Protein AF-A0A173R0C4-F1 (afdb_monomer)

Foldseek 3Di:
DDLVVLLVVLVVLLVVLVVVLVVLVVVLVVLVVVLVVQVPDPPHDPVVSVVSVVVSVVSVVVSVVSVVVSVVSVVVSVVSVCVVVVVVVVVD

Structure (mmCIF, N/CA/C/O backbone):
data_AF-A0A173R0C4-F1
#
_entry.id   AF-A0A173R0C4-F1
#
loop_
_atom_site.group_PDB
_atom_site.id
_atom_site.type_symbol
_atom_site.label_atom_id
_atom_site.label_alt_id
_atom_site.label_comp_id
_atom_site.label_asym_id
_atom_site.label_entity_id
_atom_site.label_seq_id
_atom_site.pdbx_PDB_ins_code
_atom_site.Cartn_x
_atom_site.Cartn_y
_atom_site.Cartn_z
_atom_site.occupancy
_atom_site.B_iso_or_equiv
_atom_site.auth_seq_id
_atom_site.auth_comp_id
_atom_site.auth_asym_id
_atom_site.auth_atom_id
_atom_site.pdbx_PDB_model_num
ATOM 1 N N . MET A 1 1 ? -24.358 1.075 17.572 1.00 72.56 1 MET A N 1
ATOM 2 C CA . MET A 1 1 ? -23.109 0.337 17.343 1.00 72.56 1 MET A CA 1
ATOM 3 C C . MET A 1 1 ? -22.464 0.099 18.697 1.00 72.56 1 MET A C 1
ATOM 5 O O . MET A 1 1 ? -22.319 1.056 19.452 1.00 72.56 1 MET A O 1
ATOM 9 N N . SER A 1 2 ? -22.211 -1.153 19.058 1.00 89.12 2 SER A N 1
ATOM 10 C CA . SER A 1 2 ? -21.575 -1.531 20.320 1.00 89.12 2 SER A CA 1
ATOM 11 C C . SER A 1 2 ? -20.057 -1.348 20.248 1.00 89.12 2 SER A C 1
ATOM 13 O O . SER A 1 2 ? -19.474 -1.312 19.167 1.00 89.12 2 SER A O 1
ATOM 15 N N . VAL A 1 3 ? -19.394 -1.268 21.403 1.00 87.94 3 VAL A N 1
ATOM 16 C CA . VAL A 1 3 ? -17.923 -1.188 21.473 1.00 87.94 3 VAL A CA 1
ATOM 17 C C . VAL A 1 3 ? -17.260 -2.400 20.806 1.00 87.94 3 VAL A C 1
ATOM 19 O O . VAL A 1 3 ? -16.233 -2.258 20.148 1.00 87.94 3 VAL A O 1
ATOM 22 N N . VAL A 1 4 ? -17.882 -3.578 20.918 1.00 89.56 4 VAL A N 1
ATOM 23 C CA . VAL A 1 4 ? -17.417 -4.818 20.281 1.00 89.56 4 VAL A CA 1
ATOM 24 C C . VAL A 1 4 ? -17.496 -4.721 18.757 1.00 89.56 4 VAL A C 1
ATOM 26 O O . VAL A 1 4 ? -16.550 -5.107 18.077 1.00 89.56 4 VAL A O 1
ATOM 29 N N . GLU A 1 5 ? -18.586 -4.166 18.219 1.00 93.88 5 GLU A N 1
ATOM 30 C CA . GLU A 1 5 ? -18.746 -3.942 16.773 1.00 93.88 5 GLU A CA 1
ATOM 31 C C . GLU A 1 5 ? -17.679 -2.975 16.244 1.00 93.88 5 GLU A C 1
ATOM 33 O O . GLU A 1 5 ? -16.993 -3.298 15.279 1.00 93.88 5 GLU A O 1
ATOM 38 N N . ILE A 1 6 ? -17.455 -1.844 16.926 1.00 94.00 6 ILE A N 1
ATOM 39 C CA . ILE A 1 6 ? -16.432 -0.860 16.531 1.00 94.00 6 ILE A CA 1
ATOM 40 C C . ILE A 1 6 ? -15.027 -1.481 16.575 1.00 94.00 6 ILE A C 1
ATOM 42 O O . ILE A 1 6 ? -14.222 -1.274 15.667 1.00 94.00 6 ILE A O 1
ATOM 46 N N . HIS A 1 7 ? -14.715 -2.249 17.624 1.00 93.94 7 HIS A N 1
ATOM 47 C CA . HIS A 1 7 ? -13.423 -2.921 17.747 1.00 93.94 7 HIS A CA 1
ATOM 48 C C . HIS A 1 7 ? -13.199 -3.930 16.612 1.00 93.94 7 HIS A C 1
ATOM 50 O O . HIS A 1 7 ? -12.112 -3.972 16.032 1.00 93.94 7 HIS A O 1
ATOM 56 N N . MET A 1 8 ? -14.231 -4.700 16.255 1.00 95.75 8 MET A N 1
ATOM 57 C CA . MET A 1 8 ? -14.176 -5.661 15.154 1.00 95.75 8 MET A CA 1
ATOM 58 C C . MET A 1 8 ? -13.990 -4.962 13.802 1.00 95.75 8 MET A C 1
ATOM 60 O O . MET A 1 8 ? -13.126 -5.364 13.027 1.00 95.75 8 MET A O 1
ATOM 64 N N . GLU A 1 9 ? -14.734 -3.887 13.535 1.00 96.62 9 GLU A N 1
ATOM 65 C CA . GLU A 1 9 ? -14.589 -3.091 12.310 1.00 96.62 9 GLU A CA 1
ATOM 66 C C . GLU A 1 9 ? -13.179 -2.508 12.166 1.00 96.62 9 GLU A C 1
ATOM 68 O O . GLU A 1 9 ? -12.561 -2.633 11.108 1.00 96.62 9 GLU A O 1
ATOM 73 N N . LEU A 1 10 ? -12.636 -1.906 13.229 1.00 97.12 10 LEU A N 1
ATOM 74 C CA . LEU A 1 10 ? -11.287 -1.339 13.204 1.00 97.12 10 LEU A CA 1
ATOM 75 C C . LEU A 1 10 ? -10.207 -2.413 13.063 1.00 97.12 10 LEU A C 1
ATOM 77 O O . LEU A 1 10 ? -9.229 -2.193 12.355 1.00 97.12 10 LEU A O 1
ATOM 81 N N . THR A 1 11 ? -10.393 -3.574 13.689 1.00 97.62 11 THR A N 1
ATOM 82 C CA . THR A 1 11 ? -9.476 -4.714 13.554 1.00 97.62 11 THR A CA 1
ATOM 83 C C . THR A 1 11 ? -9.466 -5.238 12.121 1.00 97.62 11 THR A C 1
ATOM 85 O O . THR A 1 11 ? -8.403 -5.386 11.523 1.00 97.62 11 THR A O 1
ATOM 88 N N . ASN A 1 12 ? -10.644 -5.433 11.524 1.00 98.00 12 ASN A N 1
ATOM 89 C CA . ASN A 1 12 ? -10.762 -5.843 10.125 1.00 98.00 12 ASN A CA 1
ATOM 90 C C . ASN A 1 12 ? -10.128 -4.812 9.188 1.00 98.00 12 ASN A C 1
ATOM 92 O O . ASN A 1 12 ? -9.403 -5.173 8.264 1.00 98.00 12 ASN A O 1
ATOM 96 N N . LYS A 1 13 ? -10.351 -3.521 9.455 1.00 98.12 13 LYS A N 1
ATOM 97 C CA . LYS A 1 13 ? -9.739 -2.436 8.688 1.00 98.12 13 LYS A CA 1
ATOM 98 C C . LYS A 1 13 ? -8.216 -2.417 8.827 1.00 98.12 13 LYS A C 1
ATOM 100 O O . LYS A 1 13 ? -7.527 -2.163 7.845 1.00 98.12 13 LYS A O 1
ATOM 105 N N . GLN A 1 14 ? -7.686 -2.699 10.018 1.00 98.38 14 GLN A N 1
ATOM 106 C CA . GLN A 1 14 ? -6.247 -2.818 10.235 1.00 98.38 14 GLN A CA 1
ATOM 107 C C . GLN A 1 14 ? -5.656 -3.927 9.359 1.00 98.38 14 GLN A C 1
ATOM 109 O O . GLN A 1 14 ? -4.666 -3.673 8.678 1.00 98.38 14 GLN A O 1
ATOM 114 N N . TYR A 1 15 ? -6.271 -5.115 9.343 1.00 98.38 15 TYR A N 1
ATOM 115 C CA . TYR A 1 15 ? -5.815 -6.223 8.501 1.00 98.38 15 TYR A CA 1
ATOM 116 C C . TYR A 1 15 ? -5.881 -5.876 7.014 1.00 98.38 15 TYR A C 1
ATOM 118 O O . TYR A 1 15 ? -4.881 -6.016 6.321 1.00 98.38 15 TYR A O 1
ATOM 126 N N . ALA A 1 16 ? -7.000 -5.314 6.549 1.00 98.44 16 ALA A N 1
ATOM 127 C CA . ALA A 1 16 ? -7.145 -4.905 5.153 1.00 98.44 16 ALA A CA 1
ATOM 128 C C . ALA A 1 16 ? -6.077 -3.883 4.720 1.00 98.44 16 ALA A C 1
ATOM 130 O O . ALA A 1 16 ? -5.523 -3.989 3.631 1.00 98.44 16 ALA A O 1
ATOM 131 N N . LEU A 1 17 ? -5.745 -2.913 5.579 1.00 98.31 17 LEU A N 1
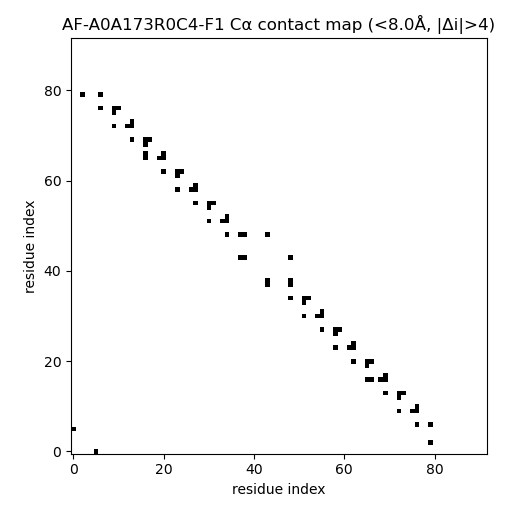ATOM 132 C CA . LEU A 1 17 ? -4.677 -1.946 5.306 1.00 98.31 17 LEU A CA 1
ATOM 133 C C . LEU A 1 17 ? -3.287 -2.588 5.317 1.00 98.31 17 LEU A C 1
ATOM 135 O O . LEU A 1 17 ? -2.423 -2.173 4.552 1.00 98.31 17 LEU A O 1
ATOM 139 N N . GLN A 1 18 ? -3.047 -3.577 6.179 1.00 98.44 18 GLN A N 1
ATOM 140 C CA . GLN A 1 18 ? -1.780 -4.312 6.194 1.00 98.44 18 GLN A CA 1
ATOM 141 C C . GLN A 1 18 ? -1.593 -5.140 4.920 1.00 98.44 18 GLN A C 1
ATOM 143 O O . GLN A 1 18 ? -0.509 -5.096 4.340 1.00 98.44 18 GLN A O 1
ATOM 148 N N . ASP A 1 19 ? -2.643 -5.826 4.472 1.00 98.56 19 ASP A N 1
ATOM 149 C CA . ASP A 1 19 ? -2.636 -6.590 3.224 1.00 98.56 19 ASP A CA 1
ATOM 150 C C . ASP A 1 19 ? -2.427 -5.656 2.025 1.00 98.56 19 ASP A C 1
ATOM 152 O O . ASP A 1 19 ? -1.537 -5.884 1.209 1.00 98.56 19 ASP A O 1
ATOM 156 N N . HIS A 1 20 ? -3.149 -4.534 1.977 1.00 98.19 20 HIS A N 1
ATOM 157 C CA . HIS A 1 20 ? -2.995 -3.551 0.906 1.00 98.19 20 HIS A CA 1
ATOM 158 C C . HIS A 1 20 ? -1.587 -2.934 0.856 1.00 98.19 20 HIS A C 1
ATOM 160 O O . HIS A 1 20 ? -1.006 -2.774 -0.214 1.00 98.19 20 HIS A O 1
ATOM 166 N N . LEU A 1 21 ? -0.985 -2.627 2.012 1.00 98.62 21 LEU A N 1
ATOM 167 C CA . LEU A 1 21 ? 0.403 -2.157 2.071 1.00 98.62 21 LEU A CA 1
ATOM 168 C C . LEU A 1 21 ? 1.396 -3.208 1.559 1.00 98.62 21 LEU A C 1
ATOM 170 O O . LEU A 1 21 ? 2.388 -2.844 0.930 1.00 98.62 21 LEU A O 1
ATOM 174 N N . PHE A 1 22 ? 1.148 -4.494 1.823 1.00 98.44 22 PHE A N 1
ATOM 175 C CA . PHE A 1 22 ? 1.971 -5.580 1.291 1.00 98.44 22 PHE A CA 1
ATOM 176 C C . PHE A 1 22 ? 1.852 -5.681 -0.235 1.00 98.44 22 PHE A C 1
ATOM 178 O O . PHE A 1 22 ? 2.868 -5.813 -0.917 1.00 98.44 22 PHE A O 1
ATOM 185 N N . GLU A 1 23 ? 0.638 -5.561 -0.774 1.00 98.50 23 GLU A N 1
ATOM 186 C CA . GLU A 1 23 ? 0.391 -5.533 -2.219 1.00 98.50 23 GLU A CA 1
ATOM 187 C C . GLU A 1 23 ? 1.105 -4.356 -2.8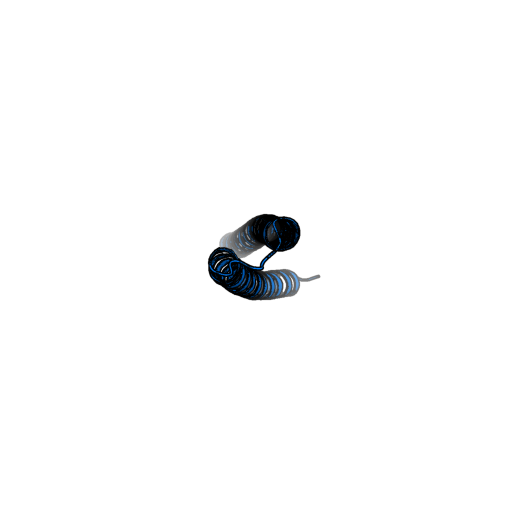93 1.00 98.50 23 GLU A C 1
ATOM 189 O O . GLU A 1 23 ? 1.856 -4.567 -3.843 1.00 98.50 23 GLU A O 1
ATOM 194 N N . LEU A 1 24 ? 0.961 -3.140 -2.354 1.00 98.50 24 LEU A N 1
ATOM 195 C CA . LEU A 1 24 ? 1.643 -1.949 -2.870 1.00 98.50 24 LEU A CA 1
ATOM 196 C C . LEU A 1 24 ? 3.168 -2.099 -2.841 1.00 98.50 24 LEU A C 1
ATOM 198 O O . LEU A 1 24 ? 3.843 -1.716 -3.793 1.00 98.50 24 LEU A O 1
ATOM 202 N N . GLN A 1 25 ? 3.724 -2.676 -1.770 1.00 98.38 25 GLN A N 1
ATOM 203 C CA . GLN A 1 25 ? 5.160 -2.950 -1.692 1.00 98.38 25 GLN A CA 1
ATOM 204 C C . GLN A 1 25 ? 5.600 -3.920 -2.791 1.00 98.38 25 GLN A C 1
ATOM 206 O O . GLN A 1 25 ? 6.588 -3.668 -3.475 1.00 98.38 25 GLN A O 1
ATOM 211 N N . HIS A 1 26 ? 4.847 -4.999 -2.997 1.00 98.31 26 HIS A N 1
ATOM 212 C CA . HIS A 1 26 ? 5.136 -5.966 -4.048 1.00 98.31 26 HIS A CA 1
ATOM 213 C C . HIS A 1 26 ? 5.036 -5.345 -5.452 1.00 98.31 26 HIS A C 1
ATOM 215 O O . HIS A 1 26 ? 5.871 -5.627 -6.311 1.00 98.31 26 HIS A O 1
ATOM 221 N N . GLU A 1 27 ? 4.048 -4.484 -5.703 1.00 98.25 27 GLU A N 1
ATOM 222 C CA . GLU A 1 27 ? 3.931 -3.767 -6.976 1.00 98.25 27 GLU A CA 1
ATOM 223 C C . GLU A 1 27 ? 5.091 -2.794 -7.209 1.00 98.25 27 GLU A C 1
ATOM 225 O O . GLU A 1 27 ? 5.631 -2.761 -8.316 1.00 98.25 27 GLU A O 1
ATOM 230 N N . MET A 1 28 ? 5.529 -2.057 -6.181 1.00 98.56 28 MET A N 1
ATOM 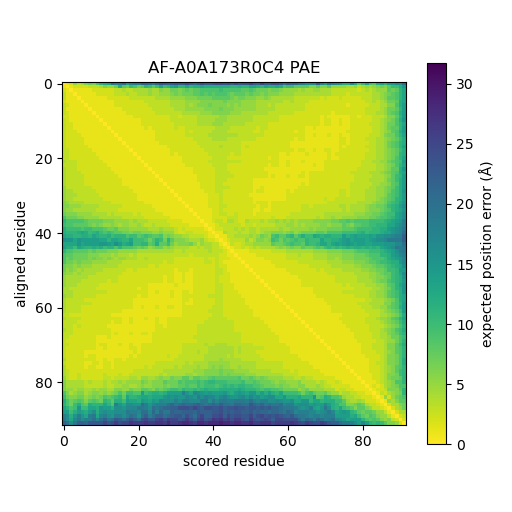231 C CA . MET A 1 28 ? 6.720 -1.205 -6.276 1.00 98.56 28 MET A CA 1
ATOM 232 C C . MET A 1 28 ? 7.957 -2.024 -6.657 1.00 98.56 28 MET A C 1
ATOM 234 O O . MET A 1 28 ? 8.632 -1.667 -7.620 1.00 98.56 28 MET A O 1
ATOM 238 N N . ASP A 1 29 ? 8.193 -3.163 -5.997 1.00 98.38 29 ASP A N 1
ATOM 239 C CA . ASP A 1 29 ? 9.325 -4.049 -6.302 1.00 98.38 29 ASP A CA 1
ATOM 240 C C . ASP A 1 29 ? 9.285 -4.562 -7.760 1.00 98.38 29 ASP A C 1
ATOM 242 O O . ASP A 1 29 ? 10.323 -4.746 -8.403 1.00 98.38 29 ASP A O 1
ATOM 246 N N . LEU A 1 30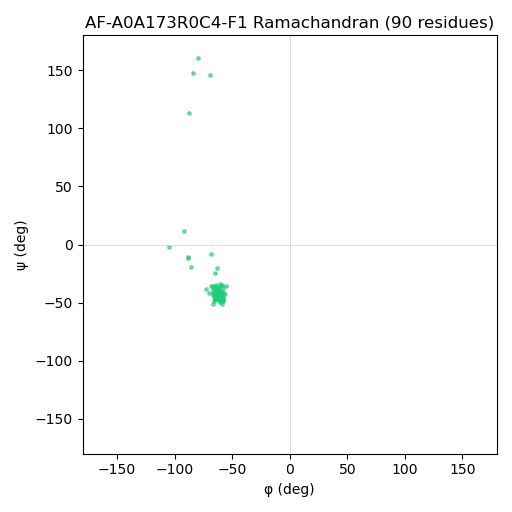 ? 8.090 -4.820 -8.308 1.00 98.25 30 LEU A N 1
ATOM 247 C CA . LEU A 1 30 ? 7.922 -5.213 -9.712 1.00 98.25 30 LEU A CA 1
ATOM 248 C C . LEU A 1 30 ? 8.218 -4.059 -10.675 1.00 98.25 30 LEU A C 1
ATOM 250 O O . LEU A 1 30 ? 8.849 -4.274 -11.712 1.00 98.25 30 LEU A O 1
ATOM 254 N N . VAL A 1 31 ? 7.764 -2.846 -10.353 1.00 97.69 31 VAL A N 1
ATOM 255 C CA . VAL A 1 31 ? 8.028 -1.656 -11.172 1.00 97.69 31 VAL A CA 1
ATOM 256 C C . VAL A 1 31 ? 9.515 -1.309 -11.153 1.00 97.69 31 VAL A C 1
ATOM 258 O O . VAL A 1 31 ? 10.069 -1.044 -12.216 1.00 97.69 31 VAL A O 1
ATOM 261 N N . GLU A 1 32 ? 10.176 -1.385 -9.998 1.00 97.44 32 GLU A N 1
ATOM 262 C CA . GLU A 1 32 ? 11.624 -1.181 -9.870 1.00 97.44 32 GLU A CA 1
ATOM 263 C C . GLU A 1 32 ? 12.406 -2.172 -10.740 1.00 97.44 32 GLU A C 1
ATOM 265 O O . GLU A 1 32 ? 13.222 -1.757 -11.562 1.00 97.44 32 GLU A O 1
ATOM 270 N N . LYS A 1 33 ? 12.076 -3.470 -10.683 1.00 96.44 33 LYS A N 1
ATOM 271 C CA . LYS A 1 33 ? 12.688 -4.481 -11.567 1.00 96.44 33 LYS A CA 1
ATOM 272 C C . LYS A 1 33 ? 12.439 -4.209 -13.049 1.00 96.44 33 LYS A C 1
ATOM 274 O O . LYS A 1 33 ? 13.315 -4.452 -13.878 1.00 96.44 33 LYS A O 1
ATOM 279 N N . ASN A 1 34 ? 11.249 -3.723 -13.404 1.00 95.38 34 ASN A N 1
ATOM 280 C CA . ASN A 1 34 ? 10.951 -3.347 -14.784 1.00 95.38 34 ASN A CA 1
ATOM 281 C C . ASN A 1 34 ? 11.799 -2.156 -15.237 1.00 95.38 34 ASN A C 1
ATOM 283 O O . ASN A 1 34 ? 12.309 -2.193 -16.354 1.00 95.38 34 ASN A O 1
ATOM 287 N N . ILE A 1 35 ? 11.976 -1.141 -14.386 1.00 94.81 35 ILE A N 1
ATOM 288 C CA . ILE A 1 35 ? 12.860 -0.001 -14.658 1.00 94.81 35 ILE A CA 1
ATOM 289 C C . ILE A 1 35 ? 14.287 -0.499 -14.899 1.00 94.81 35 ILE A C 1
ATOM 291 O O . ILE A 1 35 ? 14.846 -0.205 -15.951 1.00 94.81 35 ILE A O 1
ATOM 295 N N . GLU A 1 36 ? 14.835 -1.321 -13.999 1.00 93.69 36 GLU A N 1
ATOM 296 C CA . GLU A 1 36 ? 16.187 -1.885 -14.136 1.00 93.69 36 GLU A CA 1
ATOM 297 C C . GLU A 1 36 ? 16.368 -2.658 -15.451 1.00 93.69 36 GLU A C 1
ATOM 299 O O . GLU A 1 36 ? 17.385 -2.512 -16.130 1.00 93.69 36 GLU A O 1
ATOM 304 N N . ALA A 1 37 ? 15.377 -3.467 -15.837 1.00 92.38 37 ALA A N 1
ATOM 305 C CA . ALA A 1 37 ? 15.412 -4.212 -17.093 1.00 92.38 37 ALA A CA 1
ATOM 306 C C . ALA A 1 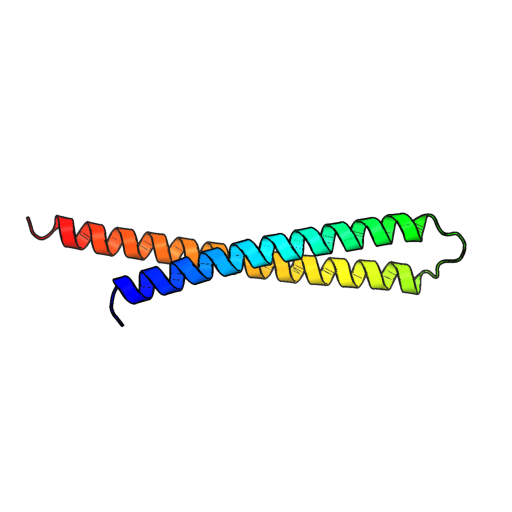37 ? 15.358 -3.287 -18.320 1.00 92.38 37 ALA A C 1
ATOM 308 O O . ALA A 1 37 ? 16.045 -3.539 -19.309 1.00 92.38 37 ALA A O 1
ATOM 309 N N . HIS A 1 38 ? 14.559 -2.218 -18.259 1.00 91.12 38 HIS A N 1
ATOM 310 C CA . HIS A 1 38 ? 14.408 -1.259 -19.354 1.00 91.12 38 HIS A CA 1
ATOM 311 C C . HIS A 1 38 ? 15.647 -0.375 -19.509 1.00 91.12 38 HIS A C 1
ATOM 313 O O . HIS A 1 38 ? 16.071 -0.127 -20.629 1.00 91.12 38 HIS A O 1
ATOM 319 N N . GLU A 1 39 ? 16.284 0.047 -18.417 1.00 89.25 39 GLU A N 1
ATOM 320 C CA . GLU A 1 39 ? 17.528 0.830 -18.469 1.00 89.25 39 GLU A CA 1
ATOM 321 C C . GLU A 1 39 ? 18.699 0.059 -19.105 1.00 89.25 39 GLU A C 1
ATOM 323 O O . GLU A 1 39 ? 19.656 0.668 -19.585 1.00 89.25 39 GLU A O 1
ATOM 328 N N . GLN A 1 40 ? 18.621 -1.274 -19.153 1.00 90.25 40 GLN A N 1
ATOM 329 C CA . GLN A 1 40 ? 19.589 -2.128 -19.846 1.00 90.25 40 GLN A CA 1
ATOM 330 C C . GLN A 1 40 ? 19.253 -2.366 -21.329 1.00 90.25 40 GLN A C 1
ATOM 332 O O . GLN A 1 40 ? 20.100 -2.892 -22.056 1.00 90.25 40 GLN A O 1
ATOM 337 N N . ASP A 1 41 ? 18.056 -1.994 -21.793 1.00 92.00 41 ASP A N 1
ATOM 338 C CA . ASP A 1 41 ? 17.633 -2.158 -23.185 1.00 92.00 41 ASP A CA 1
ATOM 339 C C . ASP A 1 41 ? 18.056 -0.939 -24.031 1.00 92.00 41 ASP A C 1
ATOM 341 O O . ASP A 1 41 ? 17.521 0.158 -23.856 1.00 92.00 41 ASP A O 1
ATOM 345 N N . PRO A 1 42 ? 18.981 -1.095 -24.999 1.00 83.19 42 PRO A N 1
ATOM 346 C CA . PRO A 1 42 ? 19.436 0.010 -25.842 1.00 83.19 42 PRO A CA 1
ATOM 347 C C . PRO A 1 42 ? 18.368 0.535 -26.818 1.00 83.19 42 PRO A C 1
ATOM 349 O O . PRO A 1 42 ? 18.613 1.537 -27.491 1.00 83.19 42 PRO A O 1
ATOM 352 N N . PHE A 1 43 ? 17.217 -0.134 -26.937 1.00 88.44 43 PHE A N 1
ATOM 353 C CA . PHE A 1 43 ? 16.116 0.257 -27.818 1.00 88.44 43 PHE A CA 1
ATOM 354 C C . PHE A 1 43 ? 14.927 0.883 -27.080 1.00 88.44 43 PHE A C 1
ATOM 356 O O . PHE A 1 43 ? 13.971 1.300 -27.742 1.00 88.44 43 PHE A O 1
ATOM 363 N N . ILE A 1 44 ? 14.966 0.969 -25.746 1.00 89.12 44 ILE A N 1
ATOM 364 C CA . ILE A 1 44 ? 13.880 1.587 -24.985 1.00 89.12 44 ILE A CA 1
ATOM 365 C C . ILE A 1 44 ? 13.833 3.099 -25.217 1.00 89.12 44 ILE A C 1
ATOM 367 O O . ILE A 1 44 ? 14.863 3.761 -25.363 1.00 89.12 44 ILE A O 1
ATOM 371 N N . SER A 1 45 ? 12.629 3.673 -25.225 1.00 90.81 45 SER A N 1
ATOM 372 C CA . SER A 1 45 ? 12.486 5.125 -25.2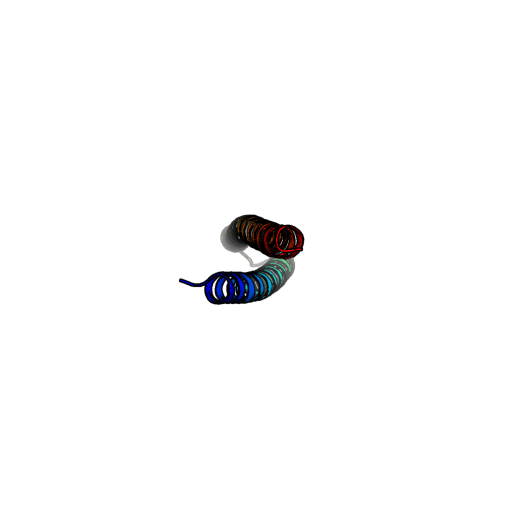37 1.00 90.81 45 SER A CA 1
ATOM 373 C C . SER A 1 45 ? 12.582 5.710 -23.827 1.00 90.81 45 SER A C 1
ATOM 375 O O . SER A 1 45 ? 12.115 5.131 -22.843 1.00 90.81 45 SER A O 1
ATOM 377 N N . GLU A 1 46 ? 13.129 6.922 -23.737 1.00 89.12 46 GLU A N 1
ATOM 378 C CA . GLU A 1 46 ? 13.145 7.698 -22.493 1.00 89.12 46 GLU A CA 1
ATOM 379 C C . GLU A 1 46 ? 11.726 7.890 -21.930 1.00 89.12 46 GLU A C 1
ATOM 381 O O . GLU A 1 46 ? 11.512 7.826 -20.723 1.00 89.12 46 GLU A O 1
ATOM 386 N N . GLU A 1 47 ? 10.728 8.055 -22.801 1.00 92.38 47 GLU A N 1
ATOM 387 C CA . GLU A 1 47 ? 9.328 8.219 -22.406 1.00 92.38 47 GLU A CA 1
ATOM 388 C C . GLU A 1 47 ? 8.768 6.978 -21.690 1.00 92.38 47 GLU A C 1
ATOM 390 O O . GLU A 1 47 ? 8.033 7.117 -20.707 1.00 92.38 47 GLU A O 1
ATOM 395 N N . GLN A 1 48 ? 9.141 5.773 -22.137 1.00 91.19 48 GLN A N 1
ATOM 396 C CA . GLN A 1 48 ? 8.737 4.520 -21.492 1.00 91.19 48 GLN A CA 1
ATOM 397 C C . GLN A 1 48 ? 9.329 4.413 -20.085 1.00 91.19 48 GLN A C 1
ATOM 399 O O . GLN A 1 48 ? 8.598 4.145 -19.130 1.00 91.19 48 GLN A O 1
ATOM 404 N N . VAL A 1 49 ? 10.624 4.703 -19.941 1.00 91.75 49 VAL A N 1
ATOM 405 C CA . VAL A 1 49 ? 11.312 4.701 -18.642 1.00 91.75 49 VAL A CA 1
ATOM 406 C C . VAL A 1 49 ? 10.714 5.761 -17.708 1.00 91.75 49 VAL A C 1
ATOM 408 O O . VAL A 1 49 ? 10.350 5.458 -16.572 1.00 91.75 49 VAL A O 1
ATOM 411 N N . GLN A 1 50 ? 10.492 6.987 -18.193 1.00 94.56 50 GLN A N 1
ATOM 412 C CA . GLN A 1 50 ? 9.835 8.043 -17.414 1.00 94.56 50 GLN A CA 1
ATOM 413 C C . GLN A 1 50 ? 8.407 7.668 -16.990 1.00 94.56 50 GLN A C 1
ATOM 415 O O . GLN A 1 50 ? 7.961 8.060 -15.910 1.00 94.56 50 GLN A O 1
ATOM 420 N N . SER A 1 51 ? 7.669 6.918 -17.815 1.00 96.00 51 SER A N 1
ATOM 421 C CA . SER A 1 51 ? 6.338 6.427 -17.449 1.00 96.00 51 SER A CA 1
ATOM 422 C C . SER A 1 51 ? 6.384 5.444 -16.282 1.00 96.00 51 SER A C 1
ATOM 424 O O . SER A 1 51 ? 5.535 5.531 -15.394 1.00 96.00 51 SER A O 1
ATOM 426 N N . LEU A 1 52 ? 7.378 4.554 -16.246 1.00 96.31 52 LEU A N 1
ATOM 427 C CA . LEU A 1 52 ? 7.581 3.636 -15.124 1.00 96.31 52 LEU A CA 1
ATOM 428 C C . LEU A 1 52 ? 7.943 4.393 -13.839 1.00 96.31 52 LEU A C 1
ATOM 430 O O . LEU A 1 52 ? 7.353 4.126 -12.795 1.00 96.31 52 LEU A O 1
ATOM 434 N N . TYR A 1 53 ? 8.814 5.402 -13.917 1.00 97.31 53 TYR A N 1
ATOM 435 C CA . TYR A 1 53 ? 9.138 6.251 -12.764 1.00 97.31 53 TYR A CA 1
ATOM 436 C C . TYR A 1 53 ? 7.921 7.016 -12.223 1.00 97.31 53 TYR A C 1
ATOM 438 O O . TYR A 1 53 ? 7.738 7.108 -11.009 1.00 97.31 53 TYR A O 1
ATOM 446 N N . ARG A 1 54 ? 7.048 7.538 -13.098 1.00 98.12 54 ARG A N 1
ATOM 447 C CA . ARG A 1 54 ? 5.787 8.169 -12.664 1.00 98.12 54 ARG A CA 1
ATOM 448 C C . ARG A 1 54 ? 4.860 7.176 -11.970 1.00 98.12 54 ARG A C 1
ATOM 450 O O . ARG A 1 54 ? 4.219 7.535 -10.986 1.00 98.12 54 ARG A O 1
ATOM 457 N N . HIS A 1 55 ? 4.795 5.945 -12.471 1.00 97.94 55 HIS A N 1
ATOM 458 C CA . HIS A 1 55 ? 4.006 4.894 -11.840 1.00 97.94 55 HIS A CA 1
ATOM 459 C C . HIS A 1 55 ? 4.554 4.545 -10.450 1.00 97.94 55 HIS A C 1
ATOM 461 O O . HIS A 1 55 ? 3.791 4.536 -9.488 1.00 97.94 55 HIS A O 1
ATOM 467 N N . LEU A 1 56 ? 5.876 4.377 -10.325 1.00 98.25 56 LEU A N 1
ATOM 468 C CA . LEU A 1 56 ? 6.540 4.135 -9.042 1.00 98.25 56 LEU A CA 1
ATOM 469 C C . LEU A 1 56 ? 6.264 5.258 -8.034 1.00 98.25 56 LEU A C 1
ATOM 471 O O . LEU A 1 56 ? 5.946 4.982 -6.880 1.00 98.25 56 LEU A O 1
ATOM 475 N N . TRP A 1 57 ? 6.316 6.522 -8.470 1.00 98.38 57 TRP A N 1
ATOM 476 C CA . TRP A 1 57 ? 5.949 7.658 -7.619 1.00 98.38 57 TRP A CA 1
ATOM 477 C C . TRP A 1 57 ? 4.510 7.529 -7.109 1.00 98.38 57 TRP A C 1
ATOM 479 O O . TRP A 1 57 ? 4.268 7.719 -5.917 1.00 98.38 57 TRP A O 1
ATOM 489 N N . SER A 1 58 ? 3.551 7.214 -7.985 1.00 98.50 58 SER A N 1
ATOM 490 C CA . SER A 1 58 ? 2.146 7.055 -7.587 1.00 98.50 58 SER A CA 1
ATOM 491 C C . SER A 1 58 ? 1.991 5.982 -6.510 1.00 98.50 58 SER A C 1
ATOM 493 O O . SER A 1 58 ? 1.422 6.261 -5.460 1.00 98.50 58 SER A O 1
ATOM 495 N N . LEU A 1 59 ? 2.597 4.807 -6.712 1.00 98.50 59 LEU A N 1
ATOM 496 C CA . LEU A 1 59 ? 2.568 3.716 -5.733 1.00 98.50 59 LEU A CA 1
ATOM 497 C C . LEU A 1 59 ? 3.179 4.133 -4.387 1.00 98.50 59 LEU A C 1
ATOM 499 O O . LEU A 1 59 ? 2.630 3.830 -3.330 1.00 98.50 59 LEU A O 1
ATOM 503 N N . GLN A 1 60 ? 4.282 4.888 -4.402 1.00 98.50 60 GLN A N 1
ATOM 504 C CA . GLN A 1 60 ? 4.886 5.428 -3.181 1.00 98.50 60 GLN A CA 1
ATOM 505 C C . GLN A 1 60 ? 3.968 6.430 -2.465 1.00 98.50 60 GLN A C 1
ATOM 507 O O . GLN A 1 60 ? 3.960 6.489 -1.230 1.00 98.50 60 GLN A O 1
ATOM 512 N N . ALA A 1 61 ? 3.209 7.241 -3.204 1.00 98.44 61 ALA A N 1
ATOM 513 C CA . ALA A 1 61 ? 2.236 8.158 -2.619 1.00 98.44 61 ALA A CA 1
ATOM 514 C C . ALA A 1 61 ? 1.096 7.383 -1.938 1.00 98.44 61 ALA A C 1
ATOM 516 O O . ALA A 1 61 ? 0.826 7.627 -0.757 1.00 98.44 61 ALA A O 1
ATOM 517 N N . ASP A 1 62 ? 0.529 6.396 -2.633 1.00 98.44 62 ASP A N 1
ATOM 518 C CA . ASP A 1 62 ? -0.567 5.551 -2.144 1.00 98.44 62 ASP A CA 1
ATOM 519 C C . ASP A 1 62 ? -0.141 4.721 -0.922 1.00 98.44 62 ASP A C 1
ATOM 521 O O . ASP A 1 62 ? -0.863 4.629 0.078 1.00 98.44 62 ASP A O 1
ATOM 525 N N . PHE A 1 63 ? 1.088 4.192 -0.936 1.00 98.62 63 PHE A N 1
ATOM 526 C CA . PHE A 1 63 ? 1.675 3.483 0.201 1.00 98.62 63 PHE A CA 1
ATOM 527 C C . PHE A 1 63 ? 1.784 4.390 1.430 1.00 98.62 63 PHE A C 1
ATOM 529 O O . PHE A 1 63 ? 1.427 4.006 2.547 1.00 98.62 63 PHE A O 1
ATOM 536 N N . ASN A 1 64 ? 2.258 5.624 1.245 1.00 98.38 64 ASN A N 1
ATOM 537 C CA . ASN A 1 64 ? 2.392 6.582 2.338 1.00 98.38 64 ASN A CA 1
ATOM 538 C C . ASN A 1 64 ? 1.036 7.023 2.904 1.00 98.38 64 ASN A C 1
ATOM 540 O O . ASN A 1 64 ? 0.931 7.254 4.112 1.00 98.38 64 ASN A O 1
ATOM 544 N N . GLU A 1 65 ? 0.010 7.150 2.065 1.00 98.38 65 GLU A N 1
ATOM 545 C CA . GLU A 1 65 ? -1.355 7.438 2.506 1.00 98.38 65 GLU A CA 1
ATOM 546 C C . GLU A 1 65 ? -1.941 6.269 3.308 1.00 98.38 65 GLU A C 1
ATOM 548 O O . GLU A 1 65 ? -2.318 6.456 4.469 1.00 98.38 65 GLU A O 1
ATOM 553 N N . SER A 1 66 ? -1.881 5.052 2.763 1.00 98.25 66 SER A N 1
ATOM 554 C CA . SER A 1 66 ? -2.346 3.826 3.427 1.00 98.25 66 SER A CA 1
ATOM 555 C C . SER A 1 66 ? -1.643 3.592 4.766 1.00 98.25 66 SER A C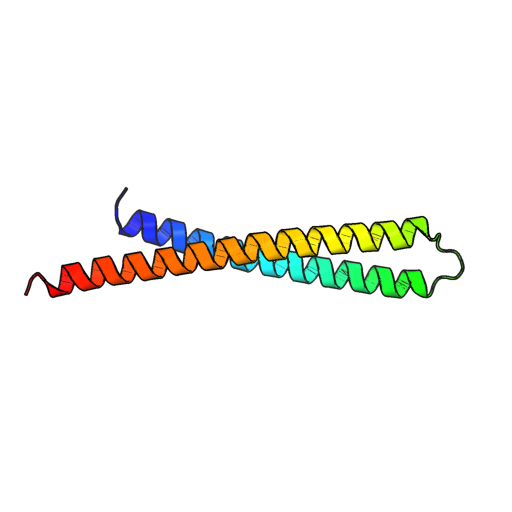 1
ATOM 557 O O . SER A 1 66 ? -2.259 3.209 5.763 1.00 98.25 66 SER A O 1
ATOM 559 N N . LYS A 1 67 ? -0.345 3.907 4.844 1.00 98.50 67 LYS A N 1
ATOM 560 C CA . LYS A 1 67 ? 0.430 3.826 6.085 1.00 98.50 67 LYS A CA 1
ATOM 561 C C . LYS A 1 67 ? -0.063 4.820 7.138 1.00 98.50 67 LYS A C 1
ATOM 563 O O . LYS A 1 67 ? -0.182 4.456 8.307 1.00 98.50 67 LYS A O 1
ATOM 568 N N . LYS A 1 68 ? -0.368 6.066 6.756 1.00 98.56 68 LYS A N 1
ATOM 569 C CA . LYS A 1 68 ? -0.945 7.063 7.682 1.00 98.56 68 LYS A CA 1
ATOM 570 C C . LYS A 1 68 ? -2.321 6.632 8.179 1.00 98.56 68 LYS A C 1
ATOM 572 O O . LYS A 1 68 ? -2.644 6.829 9.354 1.00 98.56 68 LYS A O 1
ATOM 577 N N . GLU A 1 69 ? -3.123 6.036 7.303 1.00 98.38 69 GLU A N 1
ATOM 578 C CA . GLU A 1 69 ? -4.427 5.508 7.678 1.00 98.38 69 GLU A CA 1
ATOM 579 C C . GLU A 1 69 ? -4.295 4.351 8.675 1.00 98.38 69 GLU A C 1
ATOM 581 O O . GLU A 1 69 ? -4.972 4.351 9.706 1.00 98.38 69 GLU A O 1
ATOM 586 N N . LEU A 1 70 ? -3.363 3.423 8.438 1.00 98.50 70 LEU A N 1
ATOM 587 C CA . LEU A 1 70 ? -3.085 2.311 9.346 1.00 98.50 70 LEU A CA 1
ATOM 588 C C . LEU A 1 70 ? -2.704 2.800 10.748 1.00 98.50 70 LEU A C 1
ATOM 590 O O . LEU A 1 70 ? -3.232 2.300 11.741 1.00 98.50 70 LEU A O 1
ATOM 594 N N . GLU A 1 71 ? -1.829 3.802 10.852 1.00 98.31 71 GLU A N 1
ATOM 595 C CA . GLU A 1 71 ? -1.455 4.382 12.148 1.00 98.31 71 GLU A CA 1
ATOM 596 C C . GLU A 1 71 ? -2.641 5.066 12.843 1.00 98.31 71 GLU A C 1
ATOM 598 O O . GLU A 1 71 ? -2.805 4.962 14.060 1.00 98.31 71 GLU A O 1
ATOM 603 N N . THR A 1 72 ? -3.535 5.690 12.074 1.00 98.25 72 THR A N 1
ATOM 604 C CA . THR A 1 72 ? -4.779 6.263 12.607 1.00 98.25 72 THR A CA 1
ATOM 605 C C . THR A 1 72 ? -5.710 5.178 13.157 1.00 98.25 72 THR A C 1
ATOM 607 O O . THR A 1 72 ? -6.282 5.342 14.238 1.00 98.25 72 THR A O 1
ATOM 610 N N . VAL A 1 73 ? -5.849 4.052 12.450 1.00 98.12 73 VAL A N 1
ATOM 611 C CA . VAL A 1 73 ? -6.656 2.902 12.891 1.00 98.12 73 VAL A CA 1
ATOM 612 C C . VAL A 1 73 ? -6.075 2.273 14.157 1.00 98.12 73 VAL A C 1
ATOM 614 O O . VAL A 1 73 ? -6.811 2.072 15.123 1.00 98.12 73 VAL A O 1
ATOM 617 N N . LYS A 1 74 ? -4.758 2.036 14.203 1.00 97.44 74 LYS A N 1
ATOM 618 C CA . LYS A 1 74 ? -4.073 1.510 15.396 1.00 97.44 74 LYS A CA 1
ATOM 619 C C . LYS A 1 74 ? -4.260 2.415 16.608 1.00 97.44 74 LYS A C 1
ATOM 621 O O . LYS A 1 74 ? -4.546 1.927 17.699 1.00 97.44 74 LYS A O 1
ATOM 626 N N . LYS A 1 75 ? -4.146 3.733 16.418 1.00 97.75 75 LYS A N 1
ATOM 627 C CA . LYS A 1 75 ? -4.378 4.706 17.490 1.00 97.75 75 LYS A CA 1
ATOM 628 C C . LYS A 1 75 ? -5.796 4.586 18.052 1.00 97.75 75 LYS A C 1
ATOM 630 O O . LYS A 1 75 ? -5.958 4.482 19.262 1.00 97.75 75 LYS A O 1
ATOM 635 N N . ARG A 1 76 ? -6.811 4.518 17.183 1.00 95.94 76 ARG A N 1
ATOM 636 C CA . ARG A 1 76 ? -8.211 4.336 17.604 1.00 95.94 76 ARG A CA 1
ATOM 637 C C . ARG A 1 76 ? -8.449 3.018 18.339 1.00 95.94 76 ARG A C 1
ATOM 639 O O . ARG A 1 76 ? -9.210 2.989 19.301 1.00 95.94 76 ARG A O 1
ATOM 646 N N . LEU A 1 77 ? -7.807 1.933 17.905 1.00 95.50 77 LE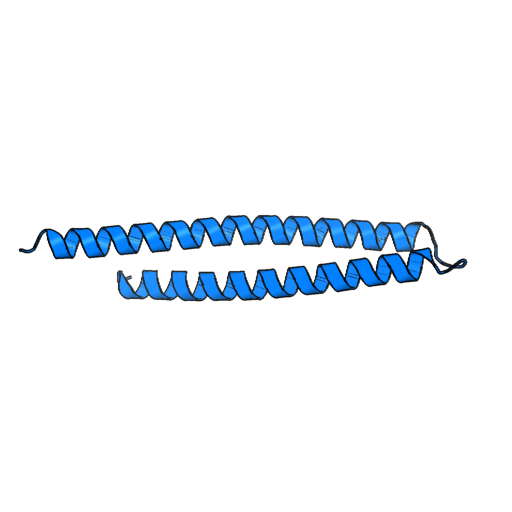U A N 1
ATOM 647 C CA . LEU A 1 77 ? -7.863 0.652 18.614 1.00 95.50 77 LEU A CA 1
ATOM 648 C C . LEU A 1 77 ? -7.276 0.765 20.026 1.00 95.50 77 LEU A C 1
ATOM 650 O O . LEU A 1 77 ? -7.898 0.282 20.968 1.00 95.50 77 LEU A O 1
ATOM 654 N N . SER A 1 78 ? -6.136 1.446 20.184 1.00 94.56 78 SER A N 1
ATOM 655 C CA . SER A 1 78 ? -5.527 1.698 21.498 1.00 94.56 78 SER A CA 1
ATOM 656 C C . SER A 1 78 ? -6.454 2.505 22.411 1.00 94.56 78 SER A C 1
ATOM 658 O O . SER A 1 78 ? -6.692 2.108 23.548 1.00 94.56 78 SER A O 1
ATOM 660 N N . GLU A 1 79 ? -7.038 3.590 21.896 1.00 94.25 79 GLU A N 1
ATOM 661 C CA . GLU A 1 79 ? -7.981 4.437 22.641 1.00 94.25 79 GLU A CA 1
ATOM 662 C C . GLU A 1 79 ? -9.214 3.643 23.111 1.00 94.25 79 GLU A C 1
ATOM 664 O O . GLU A 1 79 ? -9.655 3.789 24.250 1.00 94.25 79 GLU A O 1
ATOM 669 N N . LEU A 1 80 ? -9.759 2.753 22.272 1.00 92.62 80 LEU A N 1
ATOM 670 C CA . LEU A 1 80 ? -10.883 1.894 22.663 1.00 92.62 80 LEU A CA 1
ATOM 671 C C . LEU A 1 80 ? -10.515 0.907 23.772 1.00 92.62 80 LEU A C 1
ATOM 673 O O . LEU A 1 80 ? -11.315 0.695 24.683 1.00 92.62 80 LEU A O 1
ATOM 677 N N . VAL A 1 81 ? -9.325 0.308 23.705 1.00 89.38 81 VAL A N 1
ATOM 678 C CA . VAL A 1 81 ? -8.842 -0.617 24.739 1.00 89.38 81 VAL A CA 1
ATOM 679 C C . VAL A 1 81 ? -8.681 0.105 26.076 1.00 89.38 81 VAL A C 1
ATOM 681 O O . VAL A 1 81 ? -9.114 -0.419 27.101 1.00 89.38 81 VAL A O 1
ATOM 684 N N . GLU A 1 82 ? -8.132 1.321 26.071 1.00 89.69 82 GLU A N 1
ATOM 685 C CA . GLU A 1 82 ? -7.999 2.150 27.274 1.00 89.69 82 GLU A CA 1
ATOM 686 C C . GLU A 1 82 ? -9.359 2.513 27.881 1.00 89.69 82 GLU A C 1
ATOM 688 O O . GLU A 1 82 ? -9.540 2.391 29.092 1.00 89.69 82 GLU A O 1
ATOM 693 N N . ILE A 1 83 ? -10.338 2.898 27.055 1.00 87.19 83 ILE A N 1
ATOM 694 C CA . ILE A 1 83 ? -11.695 3.219 27.521 1.00 87.19 83 ILE A CA 1
ATOM 695 C C . ILE A 1 83 ? -12.347 1.996 28.173 1.00 87.19 83 ILE A C 1
ATOM 697 O O . ILE A 1 83 ? -12.882 2.099 29.276 1.00 87.19 83 ILE A O 1
ATOM 701 N N . VAL A 1 84 ? -12.288 0.830 27.523 1.00 83.62 84 VAL A N 1
ATOM 702 C CA . VAL A 1 84 ? -12.881 -0.405 28.062 1.00 83.62 84 VAL A CA 1
ATOM 703 C C . VAL A 1 84 ? -12.180 -0.835 29.350 1.00 83.62 84 VAL A C 1
ATOM 705 O O . VAL A 1 84 ? -12.853 -1.168 30.324 1.00 83.62 84 VAL A O 1
ATOM 708 N N . GLY A 1 85 ? -10.846 -0.788 29.387 1.00 81.44 85 GLY A N 1
ATOM 709 C CA . GLY A 1 85 ? -10.074 -1.120 30.586 1.00 81.44 85 GLY A CA 1
ATOM 710 C C . GLY A 1 85 ? -10.330 -0.155 31.746 1.00 81.44 85 GLY A C 1
ATOM 711 O O . GLY A 1 85 ? -10.434 -0.587 32.895 1.00 81.44 85 GLY A O 1
ATOM 712 N N . GLY A 1 86 ? -10.491 1.138 31.452 1.00 79.62 86 GLY A N 1
ATOM 713 C CA . GLY A 1 86 ? -10.823 2.166 32.436 1.00 79.62 86 GLY A CA 1
ATOM 714 C C . GLY A 1 86 ? -12.210 1.972 33.047 1.00 79.62 86 GLY A C 1
ATOM 715 O O . GLY A 1 86 ? -12.338 2.023 34.266 1.00 79.62 86 GLY A O 1
ATOM 716 N N . ILE A 1 87 ? -13.219 1.664 32.223 1.00 73.50 87 ILE A N 1
ATOM 717 C CA . ILE A 1 87 ? -14.583 1.360 32.688 1.00 73.50 87 ILE A CA 1
ATOM 718 C C . ILE A 1 87 ? -14.582 0.118 33.592 1.00 73.50 87 ILE A C 1
ATOM 720 O O . ILE A 1 87 ? -15.129 0.155 34.689 1.00 73.50 87 ILE A O 1
ATOM 724 N N . MET A 1 88 ? -13.903 -0.962 33.188 1.00 67.00 88 MET A N 1
ATOM 725 C CA . MET A 1 88 ? -13.822 -2.176 34.015 1.00 67.00 88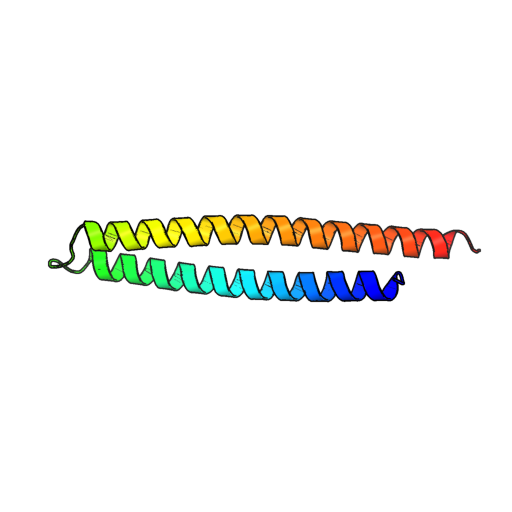 MET A CA 1
ATOM 726 C C . MET A 1 88 ? -13.075 -1.966 35.340 1.00 67.00 88 MET A C 1
ATOM 728 O O . MET A 1 88 ? -13.304 -2.709 36.290 1.00 67.00 88 MET A O 1
ATOM 732 N N . SER A 1 89 ? -12.188 -0.971 35.414 1.00 65.56 89 SER A N 1
ATOM 733 C CA . SER A 1 89 ? -11.431 -0.658 36.631 1.00 65.56 89 SER A CA 1
ATOM 734 C C . SER A 1 89 ? -12.186 0.268 37.590 1.00 65.56 89 SER A C 1
ATOM 736 O O . SER A 1 89 ? -11.824 0.330 38.760 1.00 65.56 89 SER A O 1
ATOM 738 N N . SER A 1 90 ? -13.209 0.994 37.120 1.00 61.50 90 SER A N 1
ATOM 739 C CA . SER A 1 90 ? -14.035 1.881 37.954 1.00 61.50 90 SER A CA 1
ATOM 740 C C . SER A 1 90 ? -15.245 1.197 38.598 1.00 61.50 90 SER A C 1
ATOM 742 O O . SER A 1 90 ? -15.870 1.790 39.472 1.00 61.50 90 SER A O 1
ATOM 744 N N . ASP A 1 91 ? -15.571 -0.027 38.172 1.00 56.81 91 ASP A N 1
ATOM 745 C CA . ASP A 1 91 ? -16.723 -0.805 38.653 1.00 56.81 91 ASP A CA 1
ATOM 746 C C . ASP A 1 91 ? -16.395 -1.734 39.854 1.00 56.81 91 ASP A C 1
ATOM 748 O O . ASP A 1 91 ? -17.219 -2.574 40.227 1.00 56.81 91 ASP A O 1
ATOM 752 N N . PHE A 1 92 ? -15.219 -1.578 40.481 1.00 49.59 92 PHE A N 1
ATOM 753 C CA . PHE A 1 92 ? -14.780 -2.269 41.710 1.00 49.59 92 PHE A CA 1
ATOM 754 C C . PHE A 1 92 ? -14.481 -1.275 42.838 1.00 49.59 92 PHE A C 1
ATOM 756 O O . PHE A 1 92 ? -14.765 -1.628 44.007 1.00 49.59 92 PHE A O 1
#

Mean predicted aligned error: 4.83 Å

pLDDT: mean 92.7, std 9.58, range [49.59, 98.62]

Nearest PDB structures (foldseek):
  7n6g-assembly1_3I  TM=4.908E-01  e=3.258E-01  Chlamydomonas reinhardtii
  8cqn-assembly1_B  TM=8.744E-01  e=6.327E+00  Borreliella burgdorferi B31
  7n6g-assembly1_3H  TM=4.759E-01  e=5.822E-01  Chlamydomonas reinhardtii
  2efl-assembly1_A-2  TM=8.502E-01  e=5.561E+00  Homo sapiens
  4mh6-assembly1_A  TM=7.136E-01  e=7.198E+00  Vibrio parahaemolyticus RIMD 2210633

Secondary structure (DSSP, 8-state):
--HHHHHHHHHHHHHHHHHHHHHHHHHHHHHHHHHHHHHT-TT--HHHHHHHHHHHHHHHHHHHHHHHHHHHHHHHHHHHHHHHHHHHHH--

Organism: NCBI:txid154288

Radius of gyration: 20.91 Å; Cα contacts (8 Å, |Δi|>4): 42; chains: 1; bounding box: 43×15×70 Å

Solvent-accessible surface area (backbone atoms only — not comparable to full-atom values): 5082 Å² total; per-residue (Å²): 135,53,74,67,54,54,50,50,54,45,50,52,50,42,51,55,42,53,53,51,47,51,51,44,50,54,50,43,56,52,47,53,52,49,46,59,56,44,77,71,40,92,82,61,54,71,67,60,51,52,51,50,53,53,50,44,50,51,46,54,51,53,42,54,51,49,50,54,49,41,53,52,42,52,50,53,53,51,54,51,52,52,52,54,53,50,54,67,63,71,77,115

Sequence (92 aa):
MSVVEIHMELTNKQYALQDHLFELQHEMDLVEKNIEAHEQDPFISEEQVQSLYRHLWSLQADFNESKKELETVKKRLSELVEIVGGIMSSDF